Protein AF-A0A1F9D1G9-F1 (afdb_monomer_lite)

Foldseek 3Di:
DWWWFFAAAQDWRVPTHTPDDDDPVLCCVQLDDWAFDDAPPDTDHHHHPPRPPDPVQNGARWTWIADDDDDPDDGGGTTTGPDGPVSVVVVD

Sequence (92 aa):
MAKIWFGRPGTQPDQGDLKGEKEISWCKNNLGPLTFLSPLGRQPKMPDEESPIPPSMRNYKFVVVEIEEENGDPKPGYYFSSLTPKEVWEKL

Secondary structure (DSSP, 8-state):
-EEEEEEPTTS-GGGSEEEEEE-HHHHHHHS-SPEEEEETTSPPPPP-TTSSS-HHHHTSPEEEEEE---SSS--SEEEE-SS-HHHHHTT-

Radius of gyration: 12.25 Å; chains: 1; bounding box: 31×23×32 Å

Structure (mmCIF, N/CA/C/O backbone):
data_AF-A0A1F9D1G9-F1
#
_entry.id   AF-A0A1F9D1G9-F1
#
loop_
_atom_site.group_PDB
_atom_site.id
_atom_site.type_symbol
_atom_site.label_atom_id
_atom_site.label_alt_id
_atom_site.label_comp_id
_atom_site.label_asym_id
_atom_site.label_entity_id
_atom_site.label_seq_id
_atom_site.pdbx_PDB_ins_code
_atom_site.Cartn_x
_atom_site.Cartn_y
_atom_site.Cartn_z
_atom_site.occupancy
_atom_site.B_iso_or_equiv
_atom_site.auth_seq_id
_atom_site.auth_comp_id
_atom_site.auth_asym_id
_atom_site.auth_atom_id
_atom_site.pdbx_PDB_model_num
ATOM 1 N N . MET A 1 1 ? -3.569 -3.311 13.003 1.00 75.44 1 MET A N 1
ATOM 2 C CA . MET A 1 1 ? -2.150 -3.027 12.661 1.00 75.44 1 MET A CA 1
ATOM 3 C C . MET A 1 1 ? -1.964 -3.217 11.170 1.00 75.44 1 MET A C 1
ATOM 5 O O . MET A 1 1 ? -2.665 -4.035 10.597 1.00 75.44 1 MET A O 1
ATOM 9 N N . ALA A 1 2 ? -1.059 -2.464 10.554 1.00 79.88 2 ALA A N 1
ATOM 10 C CA . ALA A 1 2 ? -0.791 -2.504 9.126 1.00 79.88 2 ALA A CA 1
ATOM 11 C C . ALA A 1 2 ? 0.560 -3.163 8.822 1.00 79.88 2 ALA A C 1
ATOM 13 O O . ALA A 1 2 ? 1.596 -2.687 9.288 1.00 79.88 2 ALA A O 1
ATO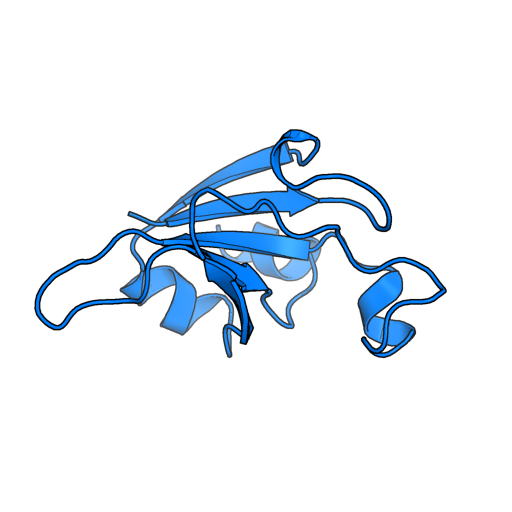M 14 N N . LYS A 1 3 ? 0.562 -4.218 8.002 1.00 82.75 3 LYS A N 1
ATOM 15 C CA . LYS A 1 3 ? 1.797 -4.845 7.496 1.00 82.75 3 LYS A CA 1
ATOM 16 C C . LYS A 1 3 ? 2.249 -4.145 6.226 1.00 82.75 3 LYS A C 1
ATOM 18 O O . LYS A 1 3 ? 1.422 -3.938 5.345 1.00 82.75 3 LYS A O 1
ATOM 23 N N . ILE A 1 4 ? 3.536 -3.818 6.136 1.00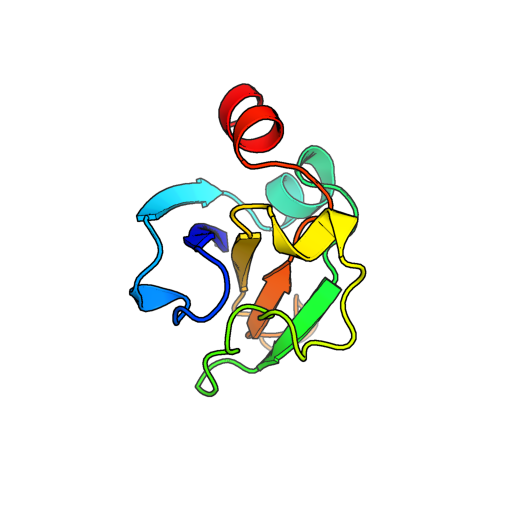 83.12 4 ILE A N 1
ATOM 24 C CA . ILE A 1 4 ? 4.162 -3.114 5.013 1.00 83.12 4 ILE A CA 1
ATOM 25 C C . ILE A 1 4 ? 5.032 -4.094 4.231 1.00 83.12 4 ILE A C 1
ATOM 27 O O . ILE A 1 4 ? 6.048 -4.579 4.734 1.00 83.12 4 ILE A O 1
ATOM 31 N N . TRP A 1 5 ? 4.660 -4.348 2.982 1.00 80.69 5 TRP A N 1
ATOM 32 C CA . TRP A 1 5 ? 5.396 -5.237 2.077 1.00 80.69 5 TRP A CA 1
ATOM 33 C C . TRP A 1 5 ? 5.999 -4.455 0.929 1.00 80.69 5 TRP A C 1
ATOM 35 O O . TRP A 1 5 ? 5.368 -3.514 0.472 1.00 80.69 5 TRP A O 1
ATOM 45 N N . PHE A 1 6 ? 7.161 -4.863 0.419 1.00 79.88 6 PHE A N 1
ATOM 46 C CA . PHE A 1 6 ? 7.696 -4.375 -0.856 1.00 79.88 6 PHE A CA 1
ATOM 47 C C . PHE A 1 6 ? 7.515 -5.454 -1.934 1.00 79.88 6 PHE A C 1
ATOM 49 O O . PHE A 1 6 ? 8.307 -6.395 -1.999 1.00 79.88 6 PHE A O 1
ATOM 56 N N . GLY A 1 7 ? 6.483 -5.330 -2.775 1.00 72.62 7 GLY A N 1
ATOM 57 C CA . GLY A 1 7 ? 6.169 -6.294 -3.851 1.00 72.62 7 GLY A CA 1
ATOM 58 C C . GLY A 1 7 ? 6.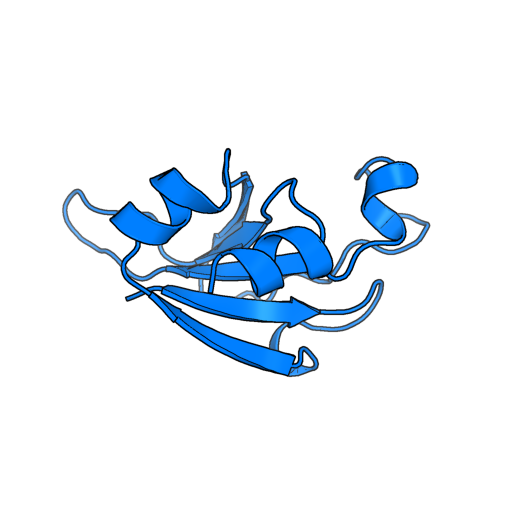703 -5.874 -5.222 1.00 72.62 7 GLY A C 1
ATOM 59 O O . GLY A 1 7 ? 6.882 -4.688 -5.441 1.00 72.62 7 GLY A O 1
ATOM 60 N N . ARG A 1 8 ? 6.960 -6.798 -6.158 1.00 71.25 8 ARG A N 1
ATOM 61 C CA . ARG A 1 8 ? 7.412 -6.466 -7.528 1.00 71.25 8 ARG A CA 1
ATOM 62 C C . ARG A 1 8 ? 6.237 -6.501 -8.523 1.00 71.25 8 ARG A C 1
ATOM 64 O O . ARG A 1 8 ? 5.252 -7.182 -8.261 1.00 71.25 8 ARG A O 1
ATOM 71 N N . PRO A 1 9 ? 6.323 -5.811 -9.672 1.00 70.56 9 PRO A N 1
ATOM 72 C CA . PRO A 1 9 ? 5.323 -5.921 -10.740 1.00 70.56 9 PRO A CA 1
ATOM 73 C C . PRO A 1 9 ? 5.085 -7.376 -11.155 1.00 70.56 9 PRO A C 1
ATOM 75 O O . PRO A 1 9 ? 6.037 -8.154 -11.246 1.00 70.56 9 PRO A O 1
ATOM 78 N N . GLY A 1 10 ? 3.823 -7.749 -11.382 1.00 69.69 10 GLY A N 1
ATOM 79 C CA . GLY A 1 10 ? 3.440 -9.108 -11.777 1.00 69.69 10 GLY A CA 1
ATOM 80 C C . GLY A 1 10 ? 3.546 -10.180 -10.681 1.00 69.69 10 GLY A C 1
ATOM 81 O O . GLY A 1 10 ? 3.212 -11.335 -10.945 1.00 69.69 10 GLY A O 1
ATOM 82 N N . THR A 1 11 ? 3.973 -9.839 -9.457 1.00 70.50 11 THR A N 1
ATOM 83 C CA . THR A 1 11 ? 3.995 -10.777 -8.320 1.00 70.50 11 THR A CA 1
ATOM 84 C C . THR A 1 11 ? 2.752 -10.640 -7.444 1.00 70.50 11 THR A C 1
ATOM 86 O O . THR A 1 11 ? 2.016 -9.652 -7.511 1.00 70.50 11 THR A O 1
ATOM 89 N N . GLN A 1 12 ? 2.505 -11.640 -6.603 1.00 70.19 12 GLN A N 1
ATOM 90 C CA . GLN A 1 12 ? 1.505 -11.558 -5.538 1.00 70.19 12 GLN A CA 1
ATOM 91 C C . GLN A 1 12 ? 2.075 -10.811 -4.310 1.00 70.19 12 GLN A C 1
ATOM 93 O O . GLN A 1 12 ? 3.298 -10.663 -4.195 1.00 70.19 12 GLN A O 1
ATOM 98 N N . PRO A 1 13 ? 1.230 -10.283 -3.403 1.00 65.62 13 PRO A N 1
ATOM 99 C CA . PRO A 1 13 ? 1.672 -9.545 -2.218 1.00 65.62 13 PRO A CA 1
ATOM 100 C C . PRO A 1 13 ? 2.462 -10.399 -1.223 1.00 65.62 13 PRO A C 1
ATOM 102 O O . PRO A 1 13 ? 3.395 -9.897 -0.606 1.00 65.62 13 PRO A O 1
ATOM 105 N N . ASP A 1 14 ? 2.122 -11.683 -1.102 1.00 67.38 14 ASP A N 1
ATOM 106 C CA . ASP A 1 14 ? 2.814 -12.669 -0.259 1.00 67.38 14 ASP A CA 1
ATOM 107 C C . ASP A 1 14 ? 4.189 -13.088 -0.809 1.00 67.38 14 ASP A C 1
ATOM 109 O O . ASP A 1 14 ? 5.019 -13.621 -0.078 1.00 67.38 14 ASP A O 1
ATOM 113 N N . GLN A 1 15 ? 4.455 -12.786 -2.082 1.00 71.31 15 GLN A N 1
ATOM 114 C CA . GLN A 1 15 ? 5.777 -12.867 -2.706 1.00 71.31 15 GLN A CA 1
ATOM 115 C C . GLN A 1 15 ? 6.603 -11.586 -2.499 1.00 71.31 15 GLN A C 1
ATOM 117 O O . GLN A 1 15 ? 7.739 -11.498 -2.971 1.00 71.31 15 GLN A O 1
ATOM 122 N N . GLY A 1 16 ? 6.030 -10.567 -1.852 1.00 71.06 16 GLY A N 1
ATOM 123 C CA . GLY A 1 16 ? 6.739 -9.361 -1.448 1.00 71.06 16 GLY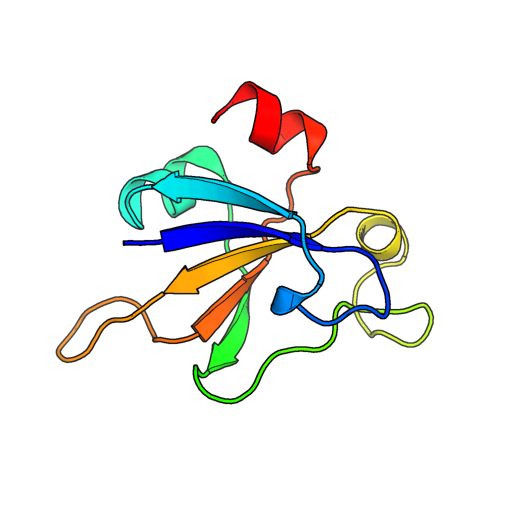 A CA 1
ATOM 124 C C . GLY A 1 16 ? 7.614 -9.594 -0.218 1.00 71.06 16 GLY A C 1
ATOM 125 O O . GLY A 1 16 ? 7.398 -10.511 0.569 1.00 71.06 16 GLY A O 1
ATOM 126 N N . ASP A 1 17 ? 8.587 -8.711 -0.010 1.00 74.56 17 ASP A N 1
ATOM 127 C CA . ASP A 1 17 ? 9.369 -8.731 1.224 1.00 74.56 17 ASP A CA 1
ATOM 128 C C . ASP A 1 17 ? 8.619 -7.968 2.327 1.00 74.56 17 ASP A C 1
ATOM 130 O O . ASP A 1 17 ? 8.456 -6.747 2.208 1.00 74.56 17 ASP A O 1
ATOM 134 N N . LEU A 1 18 ? 8.233 -8.631 3.424 1.00 78.00 18 LEU A N 1
ATOM 135 C CA . LEU A 1 18 ? 7.740 -7.945 4.626 1.00 78.00 18 LEU A CA 1
ATOM 136 C C . LEU A 1 18 ? 8.850 -7.051 5.189 1.00 78.00 18 LEU A C 1
ATOM 138 O O . LEU A 1 18 ? 9.946 -7.528 5.490 1.00 78.00 18 LEU A O 1
ATOM 142 N N . LYS A 1 19 ? 8.581 -5.750 5.323 1.00 83.31 19 LYS A N 1
ATOM 143 C CA . LYS A 1 19 ? 9.554 -4.779 5.850 1.00 83.31 19 LYS A CA 1
ATOM 144 C C . LYS A 1 19 ? 9.233 -4.290 7.252 1.00 83.31 19 LYS A C 1
ATOM 146 O O . LYS A 1 19 ? 10.134 -3.820 7.937 1.00 83.31 19 LYS A O 1
ATOM 151 N N . GLY A 1 20 ? 7.989 -4.423 7.691 1.00 82.12 20 GLY A N 1
ATOM 152 C CA . GLY A 1 20 ? 7.618 -4.109 9.061 1.00 82.12 20 GLY A CA 1
ATOM 153 C C . GLY A 1 20 ? 6.118 -4.001 9.258 1.00 82.12 20 GLY A C 1
ATOM 154 O O . GLY A 1 20 ? 5.333 -4.120 8.317 1.00 82.12 20 GLY A O 1
ATOM 155 N N . GLU A 1 21 ? 5.744 -3.741 10.503 1.00 86.19 21 GLU A N 1
ATOM 156 C CA . GLU A 1 21 ? 4.369 -3.495 10.912 1.00 86.19 21 GLU A CA 1
ATOM 157 C C . GLU A 1 21 ? 4.287 -2.134 11.595 1.00 86.19 21 GLU A C 1
ATOM 159 O O . GLU A 1 21 ? 5.151 -1.770 12.397 1.00 86.19 21 GLU A O 1
ATOM 164 N N . LYS A 1 22 ? 3.263 -1.356 11.255 1.00 87.06 22 LYS A N 1
ATOM 165 C CA . LYS A 1 22 ? 3.025 -0.020 11.808 1.00 87.06 22 LYS A CA 1
ATOM 166 C C . LYS A 1 22 ? 1.540 0.169 12.082 1.00 87.06 22 LYS A C 1
ATOM 168 O O . LYS A 1 22 ? 0.695 -0.583 11.599 1.00 87.06 22 LYS A O 1
ATOM 173 N N . GLU A 1 23 ? 1.202 1.190 12.856 1.00 83.44 23 GLU A N 1
ATOM 174 C CA . GLU A 1 23 ? -0.193 1.591 13.011 1.00 83.44 23 GLU A CA 1
ATOM 175 C C . GLU A 1 23 ? -0.762 2.135 11.694 1.00 83.44 23 GLU A C 1
ATOM 177 O O . GLU A 1 23 ? -0.052 2.709 10.866 1.00 83.44 23 GLU A O 1
ATOM 182 N N . ILE A 1 24 ? -2.075 2.009 11.506 1.00 76.25 24 ILE A N 1
ATOM 183 C CA . ILE A 1 24 ? -2.751 2.514 10.302 1.00 76.25 24 ILE A CA 1
ATOM 184 C C . ILE A 1 24 ? -2.658 4.043 10.227 1.00 76.25 24 ILE A C 1
ATOM 186 O O . ILE A 1 24 ? -2.444 4.605 9.151 1.00 76.25 24 ILE A O 1
ATOM 190 N N . SER A 1 25 ? -2.778 4.710 11.376 1.00 80.31 25 SER A N 1
ATOM 191 C CA . SER A 1 25 ? -2.528 6.143 11.560 1.00 80.31 25 SER A CA 1
ATOM 192 C C . SER A 1 25 ? -1.134 6.529 11.050 1.00 80.31 25 SER A C 1
ATOM 194 O O . SER A 1 25 ? -0.995 7.465 10.262 1.00 80.31 25 SER A O 1
ATOM 196 N N . TRP A 1 26 ? -0.108 5.760 11.421 1.00 87.19 26 TRP A N 1
ATOM 197 C CA . TRP A 1 26 ? 1.265 5.970 10.978 1.00 87.19 26 TRP A CA 1
ATOM 198 C C . TRP A 1 26 ? 1.396 5.822 9.462 1.00 87.19 26 TRP A C 1
ATOM 200 O O . TRP A 1 26 ? 1.983 6.694 8.820 1.00 87.19 26 TRP A O 1
ATOM 210 N N . CYS A 1 27 ? 0.809 4.770 8.882 1.00 82.19 27 CYS A N 1
ATOM 211 C CA . CYS A 1 27 ? 0.835 4.535 7.438 1.00 82.19 27 CYS A CA 1
ATOM 212 C C . CYS A 1 27 ? 0.195 5.695 6.668 1.00 82.19 27 CYS A C 1
ATOM 214 O O . CYS A 1 27 ? 0.792 6.195 5.720 1.00 82.19 27 CYS A O 1
ATOM 216 N N . LYS A 1 28 ? -0.970 6.183 7.109 1.00 78.44 28 LYS A N 1
ATOM 217 C CA . LYS A 1 28 ? -1.647 7.336 6.491 1.00 78.44 28 LYS A CA 1
ATOM 218 C C . LYS A 1 28 ? -0.811 8.618 6.574 1.00 78.44 28 LYS A C 1
ATOM 220 O O . LYS A 1 28 ? -0.755 9.373 5.609 1.00 78.44 28 LYS A O 1
ATOM 225 N N . ASN A 1 29 ? -0.144 8.847 7.705 1.00 85.62 29 ASN A N 1
ATOM 226 C CA . ASN A 1 29 ? 0.634 10.066 7.934 1.00 85.62 29 ASN A CA 1
ATOM 227 C C . ASN A 1 29 ? 1.993 10.062 7.214 1.00 85.62 29 ASN A C 1
ATOM 229 O O . ASN A 1 29 ? 2.480 11.121 6.825 1.00 85.62 29 ASN A O 1
ATOM 233 N N .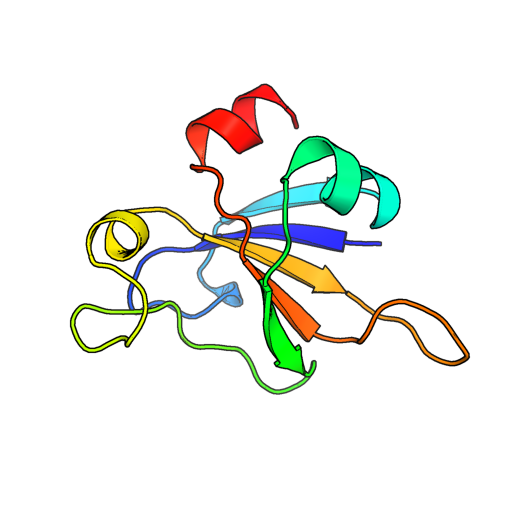 ASN A 1 30 ? 2.616 8.892 7.037 1.00 86.50 30 ASN A N 1
ATOM 234 C CA . ASN A 1 30 ? 3.996 8.789 6.551 1.00 86.50 30 ASN A CA 1
ATOM 235 C C . ASN A 1 30 ? 4.107 8.252 5.125 1.00 86.50 30 ASN A C 1
ATOM 237 O O . ASN A 1 30 ? 5.030 8.641 4.410 1.00 86.50 30 ASN A O 1
ATOM 241 N N . LEU A 1 31 ? 3.182 7.386 4.704 1.00 82.06 31 LEU A N 1
ATOM 242 C CA . LEU A 1 31 ? 3.212 6.732 3.394 1.00 82.06 31 LEU A CA 1
ATOM 243 C C . LEU A 1 31 ? 2.366 7.466 2.347 1.00 82.06 31 LEU A C 1
ATOM 245 O O . LEU A 1 31 ? 2.225 6.991 1.222 1.00 82.06 31 LEU A O 1
ATOM 249 N N . GLY A 1 32 ? 1.818 8.631 2.693 1.00 74.56 32 GLY A N 1
ATOM 250 C CA . GLY A 1 32 ? 1.006 9.433 1.787 1.00 74.56 32 GLY A CA 1
ATOM 251 C C . GLY A 1 32 ? -0.374 8.820 1.510 1.00 74.56 32 GLY A C 1
ATOM 252 O O . GLY A 1 32 ? -0.865 8.000 2.292 1.00 74.56 32 GLY A O 1
ATOM 253 N N . PRO A 1 33 ? -1.041 9.236 0.419 1.00 69.69 33 PRO A N 1
ATOM 254 C CA . PRO A 1 33 ? -2.380 8.763 0.098 1.00 69.69 33 PRO A CA 1
ATOM 255 C C . PRO A 1 33 ? -2.359 7.266 -0.233 1.00 69.69 33 PRO A C 1
ATOM 257 O O . PRO A 1 33 ? -1.721 6.826 -1.189 1.00 69.69 33 PRO A O 1
ATOM 260 N N . LEU A 1 34 ? -3.085 6.488 0.568 1.00 75.69 34 LEU A N 1
ATOM 261 C CA . LEU A 1 34 ? -3.253 5.052 0.379 1.00 75.69 34 LEU A CA 1
ATOM 262 C C . LEU A 1 34 ? -4.425 4.788 -0.574 1.00 75.69 34 LEU A C 1
ATOM 264 O O . LEU A 1 34 ? -5.560 5.168 -0.286 1.00 75.69 34 LEU A O 1
ATOM 268 N N . THR A 1 35 ? -4.166 4.106 -1.689 1.00 73.94 35 THR A N 1
ATOM 269 C CA . THR A 1 35 ? -5.201 3.746 -2.675 1.00 73.94 35 THR A CA 1
ATOM 270 C C . THR A 1 35 ? -5.666 2.310 -2.452 1.00 73.94 35 THR A C 1
ATOM 272 O O . THR A 1 35 ? -4.850 1.395 -2.536 1.00 73.94 35 THR A O 1
ATOM 275 N N . PHE A 1 36 ? -6.957 2.104 -2.163 1.00 72.50 36 PHE A N 1
ATOM 276 C CA . PHE A 1 36 ? -7.540 0.772 -1.939 1.00 72.50 36 PHE A CA 1
ATOM 277 C C . PHE A 1 36 ? -7.675 -0.009 -3.247 1.00 72.50 36 PHE A C 1
ATOM 279 O O . PHE A 1 36 ? -8.215 0.518 -4.219 1.00 72.50 36 PHE A O 1
ATOM 286 N N . LEU A 1 37 ? -7.246 -1.271 -3.251 1.00 71.25 37 LEU A N 1
ATOM 287 C CA . LEU A 1 37 ? -7.292 -2.124 -4.443 1.00 71.25 37 LEU A CA 1
ATOM 288 C C . LEU A 1 37 ? -8.224 -3.313 -4.305 1.00 71.25 37 LEU A C 1
ATOM 290 O O . LEU A 1 37 ? -8.943 -3.642 -5.245 1.00 71.25 37 LEU A O 1
ATOM 294 N N . SER A 1 38 ? -8.179 -3.994 -3.162 1.00 69.69 38 SER A N 1
ATOM 295 C CA . SER A 1 38 ? -8.884 -5.259 -2.998 1.00 69.69 38 SER A CA 1
ATOM 296 C C . SER A 1 38 ? -9.142 -5.558 -1.524 1.00 69.69 38 SER A C 1
ATOM 298 O O . SER A 1 38 ? -8.270 -5.266 -0.701 1.00 69.69 38 SER A O 1
ATOM 300 N N . PRO A 1 39 ? -10.304 -6.141 -1.177 1.00 73.56 39 PRO A N 1
ATOM 301 C CA . PRO A 1 39 ? -10.583 -6.589 0.182 1.00 73.56 39 PRO A CA 1
ATOM 302 C C . PRO A 1 39 ? -9.682 -7.755 0.610 1.00 73.56 39 PRO A C 1
ATOM 304 O O . PRO A 1 39 ? -9.127 -8.474 -0.228 1.00 73.56 39 PRO A O 1
ATOM 307 N N . LEU A 1 40 ? -9.587 -7.980 1.925 1.00 69.19 40 LEU A N 1
ATOM 308 C CA . LEU A 1 40 ? -8.956 -9.185 2.475 1.00 69.19 40 LEU A CA 1
ATOM 309 C C . LEU A 1 40 ? -9.586 -10.462 1.899 1.00 69.19 40 LEU A C 1
ATOM 311 O O . LEU A 1 40 ? -10.765 -10.501 1.548 1.00 69.19 40 LEU A O 1
ATOM 315 N N . GLY A 1 41 ? -8.774 -11.512 1.760 1.00 66.31 41 GLY A N 1
ATOM 316 C CA . GLY A 1 41 ? -9.173 -12.772 1.121 1.00 66.31 41 GLY A CA 1
ATOM 317 C C . GLY A 1 41 ? -9.117 -12.754 -0.413 1.00 66.31 41 GLY A C 1
ATOM 318 O O . GLY A 1 41 ? -9.177 -13.812 -1.036 1.00 66.31 41 GLY A O 1
ATOM 319 N N . ARG A 1 42 ? -8.936 -11.583 -1.040 1.00 66.38 42 ARG A N 1
ATOM 320 C CA . ARG A 1 42 ? -8.569 -11.453 -2.458 1.00 66.38 42 ARG A CA 1
ATOM 321 C C . ARG A 1 42 ? -7.248 -10.708 -2.577 1.00 66.38 42 ARG A C 1
ATOM 323 O O . ARG A 1 42 ? -7.225 -9.478 -2.558 1.00 66.38 42 ARG A O 1
ATOM 330 N N . GLN A 1 43 ? -6.156 -11.452 -2.719 1.00 64.81 43 GLN A N 1
ATOM 331 C CA . GLN A 1 43 ? -4.842 -10.858 -2.948 1.00 64.81 43 GLN A CA 1
ATOM 332 C C . GLN A 1 43 ? -4.833 -10.089 -4.282 1.00 64.81 43 GLN A C 1
ATOM 334 O O . GLN A 1 43 ? -5.134 -10.681 -5.325 1.00 64.81 43 GLN A O 1
ATOM 339 N N . PRO A 1 44 ? -4.516 -8.780 -4.293 1.00 65.38 44 PRO A N 1
ATOM 340 C CA . PRO A 1 44 ? -4.358 -8.044 -5.532 1.00 65.38 44 PRO A CA 1
ATOM 341 C C . PRO A 1 44 ? -3.124 -8.566 -6.257 1.00 65.38 44 PRO A C 1
ATOM 343 O O . PRO A 1 44 ? -2.084 -8.797 -5.645 1.00 65.38 44 PRO A O 1
ATOM 346 N N . LYS A 1 45 ? -3.208 -8.691 -7.578 1.00 68.06 45 LYS A N 1
ATOM 347 C CA . LYS A 1 45 ? -1.988 -8.782 -8.377 1.00 68.06 45 LYS A CA 1
ATOM 348 C C . LYS A 1 45 ? -1.302 -7.425 -8.368 1.00 68.06 45 LYS A C 1
ATOM 350 O O . LYS A 1 45 ? -1.964 -6.399 -8.540 1.00 68.06 45 LYS A O 1
ATOM 355 N N . MET A 1 46 ? 0.014 -7.428 -8.188 1.00 69.81 46 MET A N 1
ATOM 356 C CA . MET A 1 46 ? 0.794 -6.224 -8.422 1.00 69.81 46 MET A CA 1
ATOM 357 C C . MET A 1 46 ? 0.653 -5.826 -9.890 1.00 69.81 46 MET A C 1
ATOM 359 O O . MET A 1 46 ? 0.707 -6.699 -10.760 1.00 69.81 46 MET A O 1
ATOM 363 N N . PRO A 1 47 ? 0.467 -4.535 -10.173 1.00 63.81 47 PRO A N 1
ATOM 364 C CA . PRO A 1 47 ? 0.271 -4.049 -11.523 1.00 63.81 47 PRO A CA 1
ATOM 365 C C . PRO A 1 47 ? 1.486 -4.405 -12.380 1.00 63.81 47 PRO A C 1
ATOM 367 O O . PRO A 1 47 ? 2.628 -4.150 -12.003 1.00 63.81 47 PRO A O 1
ATOM 370 N N . ASP A 1 48 ? 1.220 -5.034 -13.514 1.00 64.69 48 ASP A N 1
ATOM 371 C CA . ASP A 1 48 ? 2.177 -5.381 -14.558 1.00 64.69 48 ASP A CA 1
ATOM 372 C C . ASP A 1 48 ? 2.134 -4.339 -15.693 1.00 64.69 48 ASP A C 1
ATOM 374 O O . ASP A 1 48 ? 1.518 -3.277 -15.565 1.00 64.69 48 ASP A O 1
ATOM 378 N N . GLU A 1 49 ? 2.809 -4.614 -16.813 1.00 59.06 49 GLU A N 1
ATOM 379 C CA . GLU A 1 49 ? 2.798 -3.743 -17.997 1.00 59.06 49 GLU A CA 1
ATOM 380 C C . GLU A 1 49 ? 1.400 -3.531 -18.605 1.00 59.06 49 GLU A C 1
ATOM 382 O O . GLU A 1 49 ? 1.180 -2.523 -19.281 1.00 59.06 49 GLU A O 1
ATOM 387 N N . GLU A 1 50 ? 0.440 -4.416 -18.339 1.00 59.78 50 GLU A N 1
ATOM 388 C CA . GLU A 1 50 ? -0.945 -4.298 -18.812 1.00 59.78 50 GLU A CA 1
ATOM 389 C C . GLU A 1 50 ? -1.842 -3.552 -17.810 1.00 59.78 50 GLU A C 1
ATOM 391 O O . GLU A 1 50 ? -2.995 -3.229 -18.103 1.00 59.78 50 GLU A O 1
ATOM 396 N N . SER A 1 51 ? -1.316 -3.222 -16.628 1.00 60.97 51 SER A N 1
ATOM 397 C CA . SER A 1 51 ? -2.093 -2.583 -15.576 1.00 60.97 51 SER A CA 1
ATOM 398 C C . SER A 1 51 ? -2.526 -1.157 -15.930 1.00 60.97 51 SER A C 1
ATOM 400 O O . SER A 1 51 ? -1.716 -0.371 -16.423 1.00 60.97 51 SER A O 1
ATOM 402 N N . PRO A 1 52 ? -3.750 -0.727 -15.570 1.00 56.44 52 PRO A N 1
ATOM 403 C CA . PRO A 1 52 ? -4.181 0.666 -15.730 1.00 56.44 52 PRO A CA 1
ATOM 404 C C . PRO A 1 52 ? -3.378 1.673 -14.881 1.00 56.44 52 PRO A C 1
ATOM 406 O O . PRO A 1 52 ? -3.543 2.881 -15.045 1.00 56.44 52 PRO A O 1
ATOM 409 N N . ILE A 1 53 ? -2.517 1.207 -13.970 1.00 60.25 53 ILE A N 1
ATOM 410 C CA . ILE A 1 53 ? -1.643 2.058 -13.156 1.00 60.25 53 ILE A CA 1
ATOM 411 C C . ILE A 1 53 ? -0.550 2.696 -14.045 1.00 60.25 53 ILE A C 1
ATOM 413 O O . ILE A 1 53 ? 0.009 2.002 -14.899 1.00 60.25 53 ILE A O 1
ATOM 417 N N . PRO A 1 54 ? -0.215 3.997 -13.875 1.00 58.56 54 PRO A N 1
ATOM 418 C CA . PRO A 1 54 ? 0.744 4.694 -14.733 1.00 58.56 54 PRO A CA 1
ATOM 419 C C . PRO A 1 54 ? 2.102 3.978 -14.822 1.00 58.56 54 PRO A C 1
ATOM 421 O O . PRO A 1 54 ? 2.592 3.514 -13.793 1.00 58.56 54 PRO A O 1
ATOM 424 N N . PRO A 1 55 ? 2.769 3.947 -15.993 1.00 60.59 55 PRO A N 1
ATOM 425 C CA . PRO A 1 55 ? 4.064 3.279 -16.170 1.00 60.59 55 PRO A CA 1
ATOM 426 C C . PRO A 1 55 ? 5.151 3.725 -15.191 1.00 60.59 55 PRO A C 1
ATOM 428 O O . PRO A 1 55 ? 5.970 2.916 -14.766 1.00 60.59 55 PRO A O 1
ATOM 431 N N . SER A 1 56 ? 5.127 4.995 -14.778 1.00 57.00 56 SER A N 1
ATOM 432 C CA . SER A 1 56 ? 6.015 5.512 -13.735 1.00 57.00 56 SER A CA 1
ATOM 433 C C . SER A 1 56 ? 5.839 4.762 -12.419 1.00 57.00 56 SER A C 1
ATOM 435 O O . SER A 1 56 ? 6.830 4.471 -11.767 1.00 57.00 56 SER A O 1
ATOM 437 N N . MET A 1 57 ? 4.606 4.377 -12.077 1.00 54.78 57 MET A N 1
ATOM 438 C CA . MET A 1 57 ? 4.293 3.584 -10.893 1.00 54.78 57 MET A CA 1
ATOM 439 C C . MET A 1 57 ? 4.537 2.078 -11.072 1.00 54.78 57 MET A C 1
ATOM 441 O O . MET A 1 57 ? 4.678 1.375 -10.078 1.00 54.78 57 MET A O 1
ATOM 445 N N . ARG A 1 58 ? 4.639 1.580 -12.315 1.00 58.19 58 ARG A N 1
ATOM 446 C CA . ARG A 1 58 ? 4.868 0.157 -12.637 1.00 58.19 58 ARG A CA 1
ATOM 447 C C . ARG A 1 58 ? 6.297 -0.322 -12.393 1.00 58.19 58 ARG A C 1
ATOM 449 O O . ARG A 1 58 ? 6.513 -1.518 -12.380 1.00 58.19 58 ARG A O 1
ATOM 456 N N . ASN A 1 59 ? 7.271 0.565 -12.196 1.00 50.59 59 ASN A N 1
ATOM 457 C CA . ASN A 1 59 ? 8.656 0.175 -11.890 1.00 50.59 59 ASN A CA 1
ATOM 458 C C . ASN A 1 59 ? 8.959 0.141 -10.384 1.00 50.59 59 ASN A C 1
ATOM 460 O O . ASN A 1 59 ? 10.085 -0.169 -9.982 1.00 50.59 59 ASN A O 1
ATOM 464 N N . TYR A 1 60 ? 7.988 0.482 -9.535 1.00 53.19 60 TYR A N 1
ATOM 465 C CA . TYR A 1 60 ? 8.203 0.556 -8.096 1.00 53.19 60 TYR A CA 1
ATOM 466 C C . TYR A 1 60 ? 7.908 -0.766 -7.410 1.00 53.19 60 TYR A C 1
ATOM 468 O O . TYR A 1 60 ? 7.054 -1.537 -7.845 1.00 53.19 60 TYR A O 1
ATOM 476 N N . LYS A 1 61 ? 8.614 -1.011 -6.294 1.00 50.84 61 LYS A N 1
ATOM 477 C CA . LYS A 1 61 ? 8.112 -2.000 -5.348 1.00 50.84 61 LYS A CA 1
ATOM 478 C C . LYS A 1 61 ? 6.922 -1.371 -4.625 1.00 50.84 61 LYS A C 1
ATOM 480 O O . LYS A 1 61 ? 7.044 -0.271 -4.092 1.00 50.84 61 LYS A O 1
ATOM 485 N N . PHE A 1 62 ? 5.768 -2.012 -4.661 1.00 59.59 62 PHE A N 1
ATOM 486 C CA . PHE A 1 62 ? 4.559 -1.444 -4.073 1.00 59.59 62 PHE A CA 1
ATOM 487 C C . PHE A 1 62 ? 4.587 -1.634 -2.574 1.00 59.59 62 PHE A C 1
ATOM 489 O O . PHE A 1 62 ? 4.941 -2.721 -2.118 1.00 59.59 62 PHE A O 1
ATOM 496 N N . VAL A 1 63 ? 4.182 -0.603 -1.834 1.00 59.00 63 VAL A N 1
ATOM 497 C CA . VAL A 1 63 ? 3.901 -0.745 -0.410 1.00 59.00 63 VAL A CA 1
ATOM 498 C C . VAL A 1 63 ? 2.488 -1.233 -0.237 1.00 59.00 63 VAL A C 1
ATOM 500 O O . VAL A 1 63 ? 1.552 -0.454 -0.375 1.00 59.00 63 VAL A O 1
ATOM 503 N N . VAL A 1 64 ? 2.362 -2.521 0.050 1.00 62.06 64 VAL A N 1
ATOM 504 C CA . VAL A 1 64 ? 1.088 -3.134 0.409 1.00 62.06 64 VAL A CA 1
ATOM 505 C C . VAL A 1 64 ? 0.847 -2.863 1.873 1.00 62.06 64 VAL A C 1
ATOM 507 O O . VAL A 1 64 ? 1.687 -3.231 2.689 1.00 62.06 64 VAL A O 1
ATOM 510 N N . VAL A 1 65 ? -0.289 -2.257 2.187 1.00 63.81 65 VAL A N 1
ATOM 511 C CA . VAL A 1 65 ? -0.775 -2.113 3.558 1.00 63.81 65 VAL A CA 1
ATOM 512 C C . VAL A 1 65 ? -1.943 -3.071 3.725 1.00 63.81 65 VAL A C 1
ATOM 514 O O . VAL A 1 65 ? -2.986 -2.850 3.117 1.00 63.81 65 VAL A O 1
ATOM 517 N N . GLU A 1 66 ? -1.749 -4.142 4.493 1.00 62.31 66 GLU A N 1
ATOM 518 C CA . GLU A 1 66 ? -2.841 -5.018 4.933 1.00 62.31 66 GLU A CA 1
ATOM 519 C C . GLU A 1 66 ? -3.552 -4.347 6.106 1.00 62.31 66 GLU A C 1
ATOM 521 O O . GLU A 1 66 ? -2.927 -4.089 7.132 1.00 62.31 66 GLU A O 1
ATOM 526 N N . ILE A 1 67 ? -4.826 -4.017 5.942 1.00 66.56 67 ILE A N 1
ATOM 527 C CA . ILE A 1 67 ? -5.661 -3.427 6.989 1.00 66.56 67 ILE A CA 1
ATOM 528 C C . ILE A 1 67 ? -6.695 -4.474 7.410 1.00 66.56 67 ILE A C 1
ATOM 530 O O . ILE A 1 67 ? -7.185 -5.207 6.557 1.00 66.56 67 ILE A O 1
ATOM 534 N N . GLU A 1 68 ? -7.038 -4.530 8.692 1.00 57.16 68 GLU A N 1
ATOM 535 C CA . GLU A 1 68 ? -8.275 -5.123 9.207 1.00 57.16 68 GLU A CA 1
ATOM 536 C C . GLU A 1 68 ? -9.001 -4.021 9.950 1.00 57.16 68 GLU A C 1
ATOM 538 O O . GLU A 1 68 ? -8.343 -3.389 10.771 1.00 57.16 68 GLU A O 1
ATOM 543 N N . GLU A 1 69 ? -10.300 -3.824 9.701 1.00 60.62 69 GLU A N 1
ATOM 544 C CA . GLU A 1 69 ? -11.180 -3.199 10.691 1.00 60.62 69 GLU A CA 1
ATOM 545 C C . GLU A 1 69 ? -12.682 -3.353 10.367 1.00 60.62 69 GLU A C 1
ATOM 547 O O . GLU A 1 69 ? -13.136 -3.315 9.220 1.00 60.62 69 GLU A O 1
ATOM 552 N N . GLU A 1 70 ? -13.462 -3.558 11.428 1.00 49.00 70 GLU A N 1
ATOM 553 C CA . GLU A 1 70 ? -14.902 -3.814 11.419 1.00 49.00 70 GLU A CA 1
ATOM 554 C C . GLU A 1 70 ? -15.548 -2.950 12.522 1.00 49.00 70 GLU A C 1
ATOM 556 O O . GLU A 1 70 ? -15.056 -2.935 13.646 1.00 49.00 70 GLU A O 1
ATOM 561 N N . ASN A 1 71 ? -16.654 -2.259 12.198 1.00 50.25 71 ASN A N 1
ATOM 562 C CA . ASN A 1 71 ? -17.444 -1.331 13.048 1.00 50.25 71 ASN A CA 1
ATOM 563 C C . ASN A 1 71 ? -17.048 0.163 13.117 1.00 50.25 71 ASN A C 1
ATOM 565 O O . ASN A 1 71 ? -17.280 0.819 14.128 1.00 50.25 71 ASN A O 1
ATOM 569 N N . GLY A 1 72 ? -16.612 0.748 11.996 1.00 50.78 72 GLY A N 1
ATOM 570 C CA . GLY A 1 72 ? -16.404 2.210 11.851 1.00 50.78 72 GLY A CA 1
ATOM 571 C C . GLY A 1 72 ? -14.997 2.589 11.401 1.00 50.78 72 GLY A C 1
ATOM 572 O O . GLY A 1 72 ? -14.688 3.748 11.124 1.00 50.78 72 GLY A O 1
ATOM 573 N N . ASP A 1 73 ? -14.189 1.557 11.266 1.00 55.50 73 ASP A N 1
ATOM 574 C CA . ASP A 1 73 ? -12.760 1.599 11.228 1.00 55.50 73 ASP A CA 1
ATOM 575 C C . ASP A 1 73 ? -12.218 1.066 9.868 1.00 55.50 73 ASP A C 1
ATOM 577 O O . ASP A 1 73 ? -12.962 0.436 9.106 1.00 55.50 73 ASP A O 1
ATOM 581 N N . PRO A 1 74 ? -10.967 1.399 9.486 1.00 58.75 74 PRO A N 1
ATOM 582 C CA . PRO A 1 74 ? -10.344 1.144 8.181 1.00 58.75 74 PRO A CA 1
ATOM 583 C C . PRO A 1 74 ? -10.703 -0.164 7.441 1.00 58.75 74 PRO A C 1
ATOM 585 O O . PRO A 1 74 ? -10.589 -1.274 7.933 1.00 58.75 74 PRO A O 1
ATOM 588 N N . LYS A 1 75 ? -11.092 -0.044 6.165 1.00 61.72 75 LYS A N 1
ATOM 589 C CA . LYS A 1 75 ? -11.579 -1.193 5.386 1.00 61.72 75 LYS A CA 1
ATOM 590 C C . LYS A 1 75 ? -10.525 -2.299 5.266 1.00 61.72 75 LYS A C 1
ATOM 592 O O . LYS A 1 75 ? -9.414 -2.011 4.809 1.00 61.72 75 LYS A O 1
ATOM 597 N N . PRO A 1 76 ? -10.890 -3.559 5.556 1.00 67.56 76 PRO A N 1
ATOM 598 C CA . PRO A 1 76 ? -9.961 -4.654 5.468 1.00 67.56 76 PRO A CA 1
ATOM 599 C C . PRO A 1 76 ? -9.532 -4.864 4.023 1.00 67.56 76 PRO A C 1
ATOM 601 O O . PRO A 1 76 ? -10.373 -5.093 3.149 1.00 67.56 76 PRO A O 1
ATOM 604 N N . GLY A 1 77 ? -8.236 -4.804 3.750 1.00 76.31 77 GLY A N 1
ATOM 605 C CA . GLY A 1 77 ? -7.728 -5.076 2.416 1.00 76.31 77 GLY A CA 1
ATOM 606 C C . GLY A 1 77 ? -6.344 -4.529 2.163 1.00 76.31 77 GLY A C 1
ATOM 607 O O . GLY A 1 77 ? -5.588 -4.250 3.087 1.00 76.31 77 GLY A O 1
ATOM 608 N N . TYR A 1 78 ? -6.032 -4.407 0.881 1.00 75.81 78 TYR A N 1
ATOM 609 C CA . TYR A 1 78 ? -4.715 -4.055 0.388 1.00 75.81 78 TYR A CA 1
ATOM 610 C C . TYR A 1 78 ? -4.723 -2.651 -0.206 1.00 75.81 78 TYR A C 1
ATOM 612 O O . TYR A 1 78 ? -5.530 -2.340 -1.091 1.00 75.81 78 TYR A O 1
ATOM 620 N N . TYR A 1 79 ? -3.790 -1.823 0.256 1.00 78.25 79 TYR A N 1
ATOM 621 C CA . TYR A 1 79 ? -3.578 -0.477 -0.266 1.00 78.25 79 TYR A CA 1
ATOM 622 C C . TYR A 1 79 ? -2.191 -0.324 -0.870 1.00 78.25 79 TYR A C 1
ATOM 624 O O . TYR A 1 79 ? -1.255 -0.934 -0.362 1.00 78.25 79 TYR A O 1
ATOM 632 N N . PHE A 1 80 ? -2.054 0.544 -1.876 1.00 75.44 80 PHE A N 1
ATOM 633 C CA . PHE A 1 80 ? -0.753 1.033 -2.336 1.00 75.44 80 PHE A CA 1
ATOM 634 C C . PHE A 1 80 ? -0.475 2.457 -1.877 1.00 75.44 80 PHE A C 1
ATOM 636 O O . PHE A 1 80 ? -1.343 3.330 -1.950 1.00 75.44 80 PHE A O 1
ATOM 643 N N . SER A 1 81 ? 0.768 2.677 -1.454 1.00 75.88 81 SER A N 1
ATOM 644 C CA . SER A 1 81 ? 1.366 4.004 -1.328 1.00 75.88 81 SER A CA 1
ATOM 645 C C . SER A 1 81 ? 1.842 4.511 -2.691 1.00 75.88 81 SER A C 1
ATOM 647 O O . SER A 1 81 ? 2.297 3.731 -3.528 1.00 75.88 81 SER A O 1
ATOM 649 N N . SER A 1 82 ? 1.794 5.829 -2.888 1.00 72.19 82 SER A N 1
ATOM 650 C CA . SER A 1 82 ? 2.440 6.507 -4.016 1.00 72.19 82 SER A CA 1
ATOM 651 C C . SER A 1 82 ? 3.957 6.672 -3.849 1.00 72.19 82 SER A C 1
ATOM 653 O O . SER A 1 82 ? 4.608 7.168 -4.766 1.00 72.19 82 SER A O 1
ATOM 655 N N . LEU A 1 83 ? 4.514 6.331 -2.682 1.00 77.12 83 LEU A N 1
ATOM 656 C CA . LEU A 1 83 ? 5.943 6.439 -2.398 1.00 77.12 83 LEU A CA 1
ATOM 657 C C . LEU A 1 83 ? 6.721 5.246 -2.945 1.00 77.12 83 LEU A C 1
ATOM 659 O O . LEU A 1 83 ? 6.237 4.114 -3.005 1.00 77.12 83 LEU A O 1
ATOM 663 N N . THR A 1 84 ? 7.982 5.499 -3.271 1.00 76.19 84 THR A N 1
ATOM 664 C CA . THR A 1 84 ? 8.926 4.456 -3.647 1.00 76.19 84 THR A CA 1
ATOM 665 C C . THR A 1 84 ? 9.390 3.653 -2.424 1.00 76.19 84 THR A C 1
ATOM 667 O O . THR A 1 84 ? 9.398 4.152 -1.296 1.00 76.19 84 THR A O 1
ATOM 670 N N . PRO A 1 85 ? 9.892 2.423 -2.622 1.00 77.69 85 PRO A N 1
ATOM 671 C CA . PRO A 1 85 ? 10.446 1.605 -1.539 1.00 77.69 85 PRO A CA 1
ATOM 672 C C . PRO A 1 85 ? 11.570 2.289 -0.780 1.00 77.69 85 PRO A C 1
ATOM 674 O O . PRO A 1 85 ? 11.718 2.073 0.415 1.00 77.69 85 PRO A O 1
ATOM 677 N N . LYS A 1 86 ? 12.376 3.092 -1.483 1.00 81.88 86 LYS A N 1
ATOM 678 C CA . LYS A 1 86 ? 13.473 3.840 -0.879 1.00 81.88 86 LYS A CA 1
ATOM 679 C C . LYS A 1 86 ? 12.930 4.893 0.088 1.00 81.88 86 LYS A C 1
ATOM 681 O O . LYS A 1 86 ? 13.361 4.927 1.231 1.00 81.88 86 LYS A O 1
ATOM 686 N N . GLU A 1 87 ? 11.948 5.681 -0.342 1.00 83.19 87 GLU A N 1
ATOM 687 C CA . GLU A 1 87 ? 11.321 6.705 0.503 1.00 83.19 87 GLU A CA 1
ATOM 688 C C . GLU A 1 87 ? 10.588 6.096 1.701 1.00 83.19 87 GLU A C 1
ATOM 690 O O . GLU A 1 87 ? 10.606 6.663 2.789 1.00 83.19 87 GLU A O 1
ATOM 695 N N . VAL A 1 88 ? 9.950 4.933 1.527 1.00 81.56 88 VAL A N 1
ATOM 696 C CA . VAL A 1 88 ? 9.323 4.226 2.651 1.00 81.56 88 VAL A CA 1
ATOM 697 C C . VAL A 1 88 ? 10.370 3.655 3.599 1.00 81.56 88 VAL A C 1
ATOM 699 O O . VAL A 1 88 ? 10.209 3.767 4.809 1.00 81.56 88 VAL A O 1
ATOM 702 N N . TRP A 1 89 ? 11.463 3.100 3.075 1.00 83.38 89 TRP A N 1
ATOM 703 C CA . TRP A 1 89 ? 12.569 2.596 3.887 1.00 83.38 89 TRP A CA 1
ATOM 704 C C . TRP A 1 89 ? 13.215 3.686 4.743 1.00 83.38 89 TRP A C 1
ATOM 706 O O . TRP A 1 89 ? 13.548 3.436 5.891 1.00 83.38 89 TRP A O 1
ATOM 716 N N . GLU A 1 90 ? 13.350 4.902 4.215 1.00 87.12 90 GLU A N 1
ATOM 717 C CA . GLU A 1 90 ? 13.873 6.055 4.960 1.00 87.12 90 GLU A CA 1
ATOM 718 C C . GLU A 1 90 ? 12.942 6.518 6.095 1.00 87.12 90 GLU A C 1
ATOM 720 O O . GLU A 1 90 ? 13.383 7.231 6.995 1.00 87.12 90 GLU A O 1
ATOM 725 N N . LYS A 1 91 ? 11.662 6.128 6.060 1.00 85.25 91 LYS A N 1
ATOM 726 C CA . LYS A 1 91 ? 10.657 6.485 7.072 1.00 85.25 91 LYS A CA 1
ATOM 727 C C 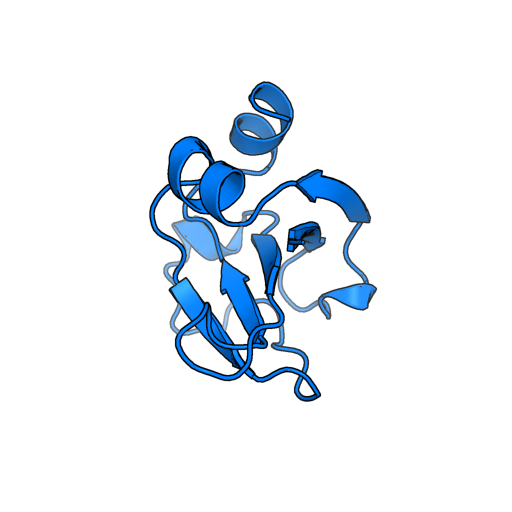. LYS A 1 91 ? 10.426 5.386 8.111 1.00 85.25 91 LYS A C 1
ATOM 729 O O . LYS A 1 91 ? 9.960 5.712 9.201 1.00 85.25 91 LYS A O 1
ATOM 734 N N . LEU A 1 92 ? 10.652 4.119 7.753 1.00 82.31 92 LEU A N 1
ATOM 735 C CA . LEU A 1 92 ? 10.379 2.941 8.592 1.00 82.31 92 LEU A CA 1
ATOM 736 C C . LEU A 1 92 ? 11.234 2.909 9.863 1.00 82.31 92 LEU A C 1
ATOM 738 O O . LEU A 1 92 ? 10.618 2.620 10.924 1.00 82.31 92 LEU A O 1
#

pLDDT: mean 70.53, std 10.26, range [49.0, 87.19]